Protein AF-A0A6P5G3Q8-F1 (afdb_monomer_lite)

Foldseek 3Di:
DDDDDDDDDDDPPPPDPPPPPPPPFPPQLVVQLVVLVVVLVVVVVVLVVLLVVLVVQLVVLLVVLVVPDDPPVSVVSSVVSNVVSVVVNVVSVVVNVVSVLVSLLSSLPRRDDPVSSVVVNVVVVVVVVVVVVVVVVVCVVVDPPDPPVPPVVVVVVVVVVVPDDD

Radius of gyration: 28.91 Å; chains: 1; bounding box: 58×61×83 Å

InterPro domains:
  IPR025422 Transcription factor TGA like domain [PS51806] (1-141)

Organism: Ananas comosus (NCBI:txid4615)

Structure (mmCIF, N/CA/C/O backbone):
data_AF-A0A6P5G3Q8-F1
#
_entry.id   AF-A0A6P5G3Q8-F1
#
loop_
_atom_site.group_PDB
_atom_site.id
_atom_site.type_symbol
_atom_site.label_atom_id
_atom_site.label_alt_id
_atom_site.label_comp_id
_atom_site.label_asym_id
_atom_site.label_entity_id
_atom_site.label_seq_id
_atom_site.pdbx_PDB_ins_code
_atom_site.Cartn_x
_atom_site.Cartn_y
_atom_site.Cartn_z
_atom_site.occupancy
_atom_site.B_iso_or_equiv
_atom_site.auth_seq_id
_atom_site.auth_comp_id
_atom_site.auth_asym_id
_atom_site.auth_atom_id
_atom_site.pdbx_PDB_model_num
ATOM 1 N N . MET A 1 1 ? 22.052 -54.870 35.112 1.00 40.12 1 MET A N 1
ATOM 2 C CA . MET A 1 1 ? 22.510 -53.611 35.735 1.00 40.12 1 MET A CA 1
ATOM 3 C C . MET A 1 1 ? 21.311 -52.694 35.836 1.00 40.12 1 MET A C 1
ATOM 5 O O . MET A 1 1 ? 20.883 -52.155 34.826 1.00 40.12 1 MET A O 1
ATOM 9 N N . GLY A 1 2 ? 20.703 -52.638 37.018 1.00 38.12 2 GLY A N 1
ATOM 10 C CA . GLY A 1 2 ? 19.655 -51.674 37.322 1.00 38.12 2 GLY A CA 1
ATOM 11 C C . GLY A 1 2 ? 20.284 -50.398 37.858 1.00 38.12 2 GLY A C 1
ATOM 12 O O . GLY A 1 2 ? 21.258 -50.466 38.606 1.00 38.12 2 GLY A O 1
ATOM 13 N N . VAL A 1 3 ? 19.707 -49.259 37.497 1.00 40.69 3 VAL A N 1
ATOM 14 C CA . VAL A 1 3 ? 19.808 -48.058 38.319 1.00 40.69 3 VAL A CA 1
ATOM 15 C C . VAL A 1 3 ? 18.379 -47.631 38.606 1.00 40.69 3 VAL A C 1
ATOM 17 O O . VAL A 1 3 ? 17.661 -47.148 37.734 1.00 40.69 3 VAL A O 1
ATOM 20 N N . LEU A 1 4 ? 17.967 -47.942 39.832 1.00 38.47 4 LEU A N 1
ATOM 21 C CA . LEU A 1 4 ? 16.847 -47.328 40.520 1.00 38.47 4 LEU A CA 1
ATOM 22 C C . LEU A 1 4 ? 17.170 -45.834 40.670 1.00 38.47 4 LEU A C 1
ATOM 24 O O . LEU A 1 4 ? 18.198 -45.498 41.252 1.00 38.47 4 LEU A O 1
ATOM 28 N N . PHE A 1 5 ? 16.280 -44.963 40.212 1.00 36.88 5 PHE A N 1
ATOM 29 C CA . PHE A 1 5 ? 16.061 -43.677 40.862 1.00 36.88 5 PHE A CA 1
ATOM 30 C C . PHE A 1 5 ? 14.577 -43.619 41.208 1.00 36.88 5 PHE A C 1
ATOM 32 O O . PHE A 1 5 ? 13.717 -43.588 40.329 1.00 36.88 5 PHE A O 1
ATOM 39 N N . ASP A 1 6 ? 14.318 -43.727 42.506 1.00 37.41 6 ASP A N 1
ATOM 40 C CA . ASP A 1 6 ? 13.016 -43.585 43.137 1.00 37.41 6 ASP A CA 1
ATOM 41 C C . ASP A 1 6 ? 12.763 -42.105 43.463 1.00 37.41 6 ASP A C 1
ATOM 43 O O . ASP A 1 6 ? 13.680 -41.390 43.867 1.00 37.41 6 ASP A O 1
ATOM 47 N N . GLY A 1 7 ? 11.511 -41.700 43.252 1.00 48.19 7 GLY A N 1
ATOM 48 C CA . GLY A 1 7 ? 10.766 -40.683 43.988 1.00 48.19 7 GLY A CA 1
ATOM 49 C C . GLY A 1 7 ? 11.385 -39.305 44.204 1.00 48.19 7 GLY A C 1
ATOM 50 O O . GLY A 1 7 ? 12.152 -39.105 45.139 1.00 48.19 7 GLY A O 1
ATOM 51 N N . ASN A 1 8 ? 10.850 -38.311 43.484 1.00 47.91 8 ASN A N 1
ATOM 52 C CA . ASN A 1 8 ? 9.994 -37.257 44.065 1.00 47.91 8 ASN A CA 1
ATOM 53 C C . ASN A 1 8 ? 10.175 -35.914 43.332 1.00 47.91 8 ASN A C 1
ATOM 55 O O . ASN A 1 8 ? 10.840 -35.022 43.842 1.00 47.91 8 ASN A O 1
ATOM 59 N N . ASP A 1 9 ? 9.528 -35.749 42.175 1.00 38.28 9 ASP A N 1
ATOM 60 C 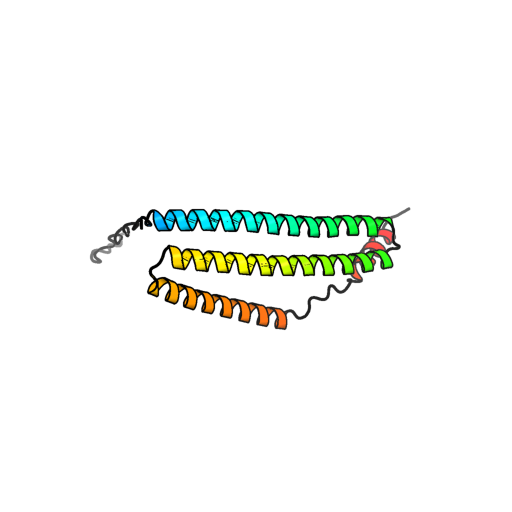CA . ASP A 1 9 ? 9.206 -34.415 41.659 1.00 38.28 9 ASP A CA 1
ATOM 61 C C . ASP A 1 9 ? 7.746 -34.387 41.187 1.00 38.28 9 ASP A C 1
ATOM 63 O O . ASP A 1 9 ? 7.351 -35.163 40.307 1.00 38.28 9 ASP A O 1
ATOM 67 N N . PRO A 1 10 ? 6.895 -33.543 41.792 1.00 48.59 10 PRO A N 1
ATOM 68 C CA . PRO A 1 10 ? 5.477 -33.559 41.527 1.00 48.59 10 PRO A CA 1
ATOM 69 C C . PRO A 1 10 ? 5.173 -32.658 40.314 1.00 48.59 10 PRO A C 1
ATOM 71 O O . PRO A 1 10 ? 5.532 -31.487 40.263 1.00 48.59 10 PRO A O 1
ATOM 74 N N . ILE A 1 11 ? 4.381 -33.200 39.385 1.00 43.50 11 ILE A N 1
ATOM 75 C CA . ILE A 1 11 ? 3.502 -32.450 38.471 1.00 43.50 11 ILE A CA 1
ATOM 76 C C . ILE A 1 11 ? 4.190 -31.774 37.267 1.00 43.50 11 ILE A C 1
ATOM 78 O O . ILE A 1 11 ? 4.298 -30.554 37.186 1.00 43.50 11 ILE A O 1
ATOM 82 N N . TYR A 1 12 ? 4.421 -32.548 36.201 1.00 42.22 12 TYR A N 1
ATOM 83 C CA . TYR A 1 12 ? 4.241 -32.030 34.834 1.00 42.22 12 TYR A CA 1
ATOM 84 C C . TYR A 1 12 ? 2.775 -32.232 34.411 1.00 42.22 12 TYR A C 1
ATOM 86 O O . TYR A 1 12 ? 2.436 -33.027 33.539 1.00 42.22 12 TYR A O 1
ATOM 94 N N . ARG A 1 13 ? 1.859 -31.524 35.084 1.00 41.22 13 ARG A N 1
ATOM 95 C CA . ARG A 1 13 ? 0.507 -31.296 34.559 1.00 41.22 13 ARG A CA 1
ATOM 96 C C . ARG A 1 13 ? 0.682 -30.268 33.439 1.00 41.22 13 ARG A C 1
ATOM 98 O O . ARG A 1 13 ? 1.152 -29.170 33.745 1.00 41.22 13 ARG A O 1
ATOM 105 N N . PRO A 1 14 ? 0.324 -30.561 32.176 1.00 42.88 14 PRO A N 1
ATOM 106 C CA . PRO A 1 14 ? 0.274 -29.520 31.163 1.00 42.88 14 PRO A CA 1
ATOM 107 C C . PRO A 1 14 ? -0.662 -28.428 31.685 1.00 42.88 14 PRO A C 1
ATOM 109 O O . PRO A 1 14 ? -1.849 -28.668 31.924 1.00 42.88 14 PRO A O 1
ATOM 112 N N . LYS A 1 15 ? -0.095 -27.250 31.973 1.00 45.03 15 LYS A N 1
ATOM 113 C CA . LYS A 1 15 ? -0.862 -26.061 32.335 1.00 45.03 15 LYS A CA 1
ATOM 114 C C . LYS A 1 15 ? -1.861 -25.837 31.212 1.00 45.03 15 LYS A C 1
ATOM 116 O O . LYS A 1 15 ? -1.457 -25.584 30.084 1.00 45.03 15 LYS A O 1
ATOM 121 N N . SER A 1 16 ? -3.131 -26.023 31.566 1.00 43.91 16 SER A N 1
ATOM 122 C CA . SER A 1 16 ? -4.323 -25.441 30.960 1.00 43.91 16 SER A CA 1
ATOM 123 C C . SER A 1 16 ? -4.123 -24.964 29.527 1.00 43.91 16 SER A C 1
ATOM 125 O O . SER A 1 16 ? -3.540 -23.903 29.302 1.00 43.91 16 SER A O 1
ATOM 127 N N . SER A 1 17 ? -4.713 -25.709 28.589 1.00 46.91 17 SER A N 1
ATOM 128 C CA . SER A 1 17 ? -5.265 -25.131 27.367 1.00 46.91 17 SER A CA 1
ATOM 129 C C . SER A 1 17 ? -5.846 -23.768 27.727 1.00 46.91 17 SER A C 1
ATOM 131 O O . SER A 1 17 ? -6.872 -23.699 28.407 1.00 46.91 17 SER A O 1
ATOM 133 N N . SER A 1 18 ? -5.148 -22.695 27.350 1.00 48.50 18 SER A N 1
ATOM 134 C CA . SER A 1 18 ? -5.707 -21.356 27.445 1.00 48.50 18 SER A CA 1
ATOM 135 C C . SER A 1 18 ? -7.045 -21.435 26.716 1.00 48.50 18 SER A C 1
ATOM 137 O O . SER A 1 18 ? -7.075 -22.003 25.614 1.00 48.50 18 SER A O 1
ATOM 139 N N . PRO A 1 19 ? -8.169 -20.998 27.307 1.00 46.66 19 PRO A N 1
ATOM 140 C CA . PRO A 1 19 ? -9.382 -20.897 26.527 1.00 46.66 19 PRO A CA 1
ATOM 141 C C . PRO A 1 19 ? -9.008 -20.029 25.331 1.00 46.66 19 PRO A C 1
ATOM 143 O O . PRO A 1 19 ? -8.509 -18.918 25.500 1.00 46.66 19 PRO A O 1
ATOM 146 N N . VAL A 1 20 ? -9.162 -20.565 24.120 1.00 51.59 20 VAL A N 1
ATOM 147 C CA . VAL A 1 20 ? -9.144 -19.741 22.918 1.00 51.59 20 VAL A CA 1
ATOM 148 C C . VAL A 1 20 ? -10.310 -18.791 23.123 1.00 51.59 20 VAL A C 1
ATOM 150 O O . VAL A 1 20 ? -11.460 -19.151 22.871 1.00 51.59 20 VAL A O 1
ATOM 153 N N . VAL A 1 21 ? -10.030 -17.624 23.704 1.00 46.03 21 VAL A N 1
ATOM 154 C CA . VAL A 1 21 ? -11.016 -16.575 23.880 1.00 46.03 21 VAL A CA 1
ATOM 155 C C . VAL A 1 21 ? -11.338 -16.148 22.464 1.00 46.03 21 VAL A C 1
ATOM 157 O O . VAL A 1 21 ? -10.615 -15.384 21.829 1.00 46.03 21 VAL A O 1
ATOM 160 N N . ARG A 1 22 ? -12.399 -16.737 21.914 1.00 51.44 22 ARG A N 1
ATOM 161 C CA . ARG A 1 22 ? -13.029 -16.237 20.707 1.00 51.44 22 ARG A CA 1
ATOM 162 C C . ARG A 1 22 ? -13.661 -14.922 21.114 1.00 51.44 22 ARG A C 1
ATOM 164 O O . ARG A 1 22 ? -14.800 -14.887 21.568 1.00 51.44 22 ARG A O 1
ATOM 171 N N . TYR A 1 23 ? -12.890 -13.850 20.998 1.00 60.22 23 TYR A N 1
ATOM 172 C CA . TYR A 1 23 ? -13.435 -12.508 21.019 1.00 60.22 23 TYR A CA 1
ATOM 173 C C . TYR A 1 23 ? -14.368 -12.402 19.816 1.00 60.22 23 TYR A C 1
ATOM 175 O O . TYR A 1 23 ? -13.935 -12.277 18.670 1.00 60.22 23 TYR A O 1
ATOM 183 N N . VAL A 1 24 ? -15.665 -12.550 20.072 1.00 79.62 24 VAL A N 1
ATOM 184 C CA . VAL A 1 24 ? -16.685 -12.288 19.067 1.00 79.62 24 VAL A CA 1
ATOM 185 C C . VAL A 1 24 ? -16.783 -10.775 18.963 1.00 79.62 24 VAL A C 1
ATOM 187 O O . VAL A 1 24 ? -17.279 -10.109 19.870 1.00 79.62 24 VAL A O 1
ATOM 190 N N . LEU A 1 25 ? -16.244 -10.229 17.875 1.00 82.38 25 LEU A N 1
ATOM 191 C CA . LEU A 1 25 ? -16.353 -8.806 17.594 1.00 82.38 25 LEU A CA 1
ATOM 192 C C . LEU A 1 25 ? -17.833 -8.412 17.465 1.00 82.38 25 LEU A C 1
ATOM 194 O O . LEU A 1 25 ? -18.615 -9.159 16.865 1.00 82.38 25 LEU A O 1
ATOM 198 N N . PRO A 1 26 ? -18.229 -7.228 17.964 1.00 87.94 26 PRO A N 1
ATOM 199 C CA . PRO A 1 26 ? -19.569 -6.708 17.741 1.00 87.94 26 PRO A CA 1
ATOM 200 C C . PRO A 1 26 ? -19.895 -6.655 16.246 1.00 87.94 26 PRO A C 1
ATOM 202 O O . PRO A 1 26 ? -19.040 -6.328 15.421 1.00 87.94 26 PRO A O 1
ATOM 205 N N . GLN A 1 27 ? -21.156 -6.889 15.876 1.00 89.00 27 GLN A N 1
ATOM 206 C CA . GLN A 1 27 ? -21.568 -6.877 14.467 1.00 89.00 27 GLN A CA 1
ATOM 207 C C . GLN A 1 27 ? -21.262 -5.539 13.772 1.00 89.00 27 GLN A C 1
ATOM 209 O O . GLN A 1 27 ? -20.953 -5.515 12.583 1.00 89.00 27 GLN A O 1
ATOM 214 N N . ARG A 1 28 ? -21.288 -4.428 14.520 1.00 88.12 28 ARG A N 1
ATOM 215 C CA . ARG A 1 28 ? -20.852 -3.109 14.041 1.00 88.12 28 ARG A CA 1
ATOM 216 C C . ARG A 1 28 ? -19.373 -3.104 13.642 1.00 88.12 28 ARG A C 1
ATOM 218 O O . ARG A 1 28 ? -19.063 -2.672 12.541 1.00 88.12 28 ARG A O 1
ATOM 225 N N . ALA A 1 29 ? -18.494 -3.635 14.492 1.00 90.94 29 ALA A N 1
ATOM 226 C CA . ALA A 1 29 ? -17.061 -3.731 14.223 1.00 90.94 29 ALA A CA 1
ATOM 227 C C . ALA A 1 29 ? -16.781 -4.609 12.992 1.00 90.94 29 ALA A C 1
ATOM 229 O O . ALA A 1 29 ? -16.007 -4.224 12.120 1.00 90.94 29 ALA A O 1
ATOM 230 N N . LEU A 1 30 ? -17.481 -5.742 12.864 1.00 92.31 30 LEU A N 1
ATOM 231 C CA . LEU A 1 30 ? -17.380 -6.613 11.687 1.00 92.31 30 LEU A CA 1
ATOM 232 C C . LEU A 1 30 ? -17.798 -5.901 10.392 1.00 92.31 30 LEU A C 1
ATOM 234 O O . LEU A 1 30 ? -17.119 -6.037 9.375 1.00 92.31 30 LEU A O 1
ATOM 238 N N . ARG A 1 31 ? -18.886 -5.118 10.421 1.00 92.88 31 ARG A N 1
ATOM 239 C CA . ARG A 1 31 ? -19.328 -4.325 9.260 1.00 92.88 31 ARG A CA 1
ATOM 240 C C . ARG A 1 31 ? -18.302 -3.262 8.884 1.00 92.88 31 ARG A C 1
ATOM 242 O O . ARG A 1 31 ? -17.944 -3.176 7.714 1.00 92.88 31 ARG A O 1
ATOM 249 N N . THR A 1 32 ? -17.784 -2.522 9.864 1.00 93.00 32 THR A N 1
ATOM 250 C CA . THR A 1 32 ? -16.745 -1.513 9.624 1.00 93.00 32 THR A CA 1
ATOM 251 C C . THR A 1 32 ? -15.492 -2.139 9.015 1.00 93.00 32 THR A C 1
ATOM 253 O O . THR A 1 32 ? -14.995 -1.642 8.008 1.00 93.00 32 THR A O 1
ATOM 256 N N . LEU A 1 33 ? -15.021 -3.271 9.543 1.00 94.06 33 LEU A N 1
ATOM 257 C CA . LEU A 1 33 ? -13.877 -3.986 8.971 1.00 94.06 33 LEU A CA 1
ATOM 258 C C . LEU A 1 33 ? -14.143 -4.447 7.532 1.00 94.06 33 LEU A C 1
ATOM 260 O O . LEU A 1 33 ? -13.287 -4.268 6.669 1.00 94.06 33 LEU A O 1
ATOM 264 N N . ALA A 1 34 ? -15.328 -4.990 7.245 1.00 95.12 34 ALA A N 1
ATOM 265 C CA . ALA A 1 34 ? -15.691 -5.432 5.899 1.00 95.12 34 ALA A CA 1
ATOM 266 C C . ALA A 1 34 ? -15.796 -4.268 4.895 1.00 95.12 34 ALA A C 1
ATOM 268 O O . ALA A 1 34 ? -15.395 -4.395 3.738 1.00 95.12 34 ALA A O 1
ATOM 269 N N . GLU A 1 35 ? -16.333 -3.121 5.311 1.00 94.50 35 GLU A N 1
ATOM 270 C CA . GLU A 1 35 ? -16.402 -1.911 4.485 1.00 94.50 35 GLU A CA 1
ATOM 271 C C . GLU A 1 35 ? -15.013 -1.366 4.168 1.00 94.50 35 GLU A C 1
ATOM 273 O O . GLU A 1 35 ? -14.691 -1.136 3.000 1.00 94.50 35 GLU A O 1
ATOM 278 N N . VAL A 1 36 ? -14.166 -1.237 5.187 1.00 95.56 36 VAL A N 1
ATOM 279 C CA . VAL A 1 36 ? -12.801 -0.739 5.023 1.00 95.56 36 VAL A CA 1
ATOM 280 C C . VAL A 1 36 ? -11.958 -1.709 4.188 1.00 95.56 36 VAL A C 1
ATOM 282 O O . VAL A 1 36 ? -11.210 -1.261 3.322 1.00 95.56 36 VAL A O 1
ATOM 285 N N . ALA A 1 37 ? -12.119 -3.026 4.361 1.00 94.81 37 ALA A N 1
ATOM 286 C CA . ALA A 1 37 ? -11.431 -4.031 3.550 1.00 94.81 37 ALA A CA 1
ATOM 287 C C . ALA A 1 37 ? -11.825 -3.953 2.067 1.00 94.81 37 ALA A C 1
ATOM 289 O O . ALA A 1 37 ? -10.957 -3.991 1.196 1.00 94.81 37 ALA A O 1
ATOM 290 N N . ARG A 1 38 ? -13.120 -3.774 1.762 1.00 96.50 38 ARG A N 1
ATOM 291 C CA . ARG A 1 38 ? -13.580 -3.558 0.379 1.00 96.50 38 ARG A CA 1
ATOM 292 C C . ARG A 1 38 ? -12.997 -2.279 -0.215 1.00 96.50 38 ARG A C 1
ATOM 294 O O . ARG A 1 38 ? -12.546 -2.289 -1.358 1.00 96.50 38 ARG A O 1
ATOM 301 N N . HIS A 1 39 ? -12.977 -1.195 0.560 1.00 94.75 39 HIS A N 1
ATOM 302 C CA . HIS A 1 39 ? -12.407 0.076 0.121 1.00 94.75 39 HIS A CA 1
ATOM 303 C C . HIS A 1 39 ? -10.895 -0.026 -0.133 1.00 94.75 39 HIS A C 1
ATOM 305 O O . HIS A 1 39 ? -10.417 0.481 -1.149 1.00 94.75 39 HIS A O 1
ATOM 311 N N . LEU A 1 40 ? -10.155 -0.704 0.753 1.00 95.38 40 LEU A N 1
ATOM 312 C CA . LEU A 1 40 ? -8.730 -0.995 0.580 1.00 95.38 40 LEU A CA 1
ATOM 313 C C . LEU A 1 40 ? -8.495 -1.773 -0.711 1.00 95.38 40 LEU A C 1
ATOM 315 O O . LEU A 1 40 ? -7.725 -1.325 -1.553 1.00 95.38 40 LEU A O 1
ATOM 319 N N . HIS A 1 41 ? -9.202 -2.892 -0.882 1.00 96.31 41 HIS A N 1
ATOM 320 C CA . HIS A 1 41 ? -9.017 -3.784 -2.019 1.00 96.31 41 HIS A CA 1
ATOM 321 C C . HIS A 1 41 ? -9.258 -3.071 -3.353 1.00 96.31 41 HIS A C 1
ATOM 323 O O . HIS A 1 41 ? -8.422 -3.146 -4.248 1.00 96.31 41 HIS A O 1
ATOM 329 N N . ALA A 1 42 ? -10.350 -2.308 -3.471 1.00 96.44 42 ALA A N 1
ATOM 330 C CA . ALA A 1 42 ? -10.642 -1.549 -4.687 1.00 96.44 42 ALA A CA 1
ATOM 331 C C . ALA A 1 42 ? -9.526 -0.545 -5.033 1.00 96.44 42 ALA A C 1
ATOM 333 O O . ALA A 1 42 ? -9.152 -0.394 -6.197 1.00 96.44 42 ALA A O 1
ATOM 334 N N . HIS A 1 43 ? -8.966 0.126 -4.024 1.00 96.44 43 HIS A N 1
ATOM 335 C CA . HIS A 1 43 ? -7.874 1.071 -4.231 1.00 96.44 43 HIS A CA 1
ATOM 336 C C . HIS A 1 43 ? -6.543 0.378 -4.532 1.00 96.44 43 HIS A C 1
ATOM 338 O O . HIS A 1 43 ? -5.801 0.874 -5.375 1.00 96.44 43 HIS A O 1
ATOM 344 N N . GLU A 1 44 ? -6.231 -0.747 -3.884 1.00 95.00 44 GLU A N 1
ATOM 345 C CA . GLU A 1 44 ? -5.024 -1.527 -4.179 1.00 95.00 44 GLU A CA 1
ATOM 346 C C . GLU A 1 44 ? -5.053 -2.059 -5.612 1.00 95.00 44 GLU A C 1
ATOM 348 O O . GLU A 1 44 ? -4.107 -1.804 -6.349 1.00 95.00 44 GLU A O 1
ATOM 353 N N . VAL A 1 45 ? -6.180 -2.617 -6.069 1.00 97.38 45 VAL A N 1
ATOM 354 C CA . VAL A 1 45 ? -6.360 -3.036 -7.471 1.00 97.38 45 VAL A CA 1
ATOM 355 C C . VAL A 1 45 ? -6.129 -1.870 -8.443 1.00 97.38 45 VAL A C 1
ATOM 357 O O . VAL A 1 45 ? -5.464 -2.024 -9.468 1.00 97.38 45 VAL A O 1
ATOM 360 N N . ALA A 1 46 ? -6.621 -0.670 -8.121 1.00 96.81 46 ALA A N 1
ATOM 361 C CA . ALA A 1 46 ? -6.399 0.514 -8.951 1.00 96.81 46 ALA A CA 1
ATOM 362 C C . ALA A 1 46 ? -4.936 1.005 -8.946 1.00 96.81 46 ALA A C 1
ATOM 364 O O . ALA A 1 46 ? -4.492 1.637 -9.910 1.00 96.81 46 ALA A O 1
ATOM 365 N N . LEU A 1 47 ? -4.183 0.771 -7.867 1.00 95.56 47 LEU A N 1
ATOM 366 C CA 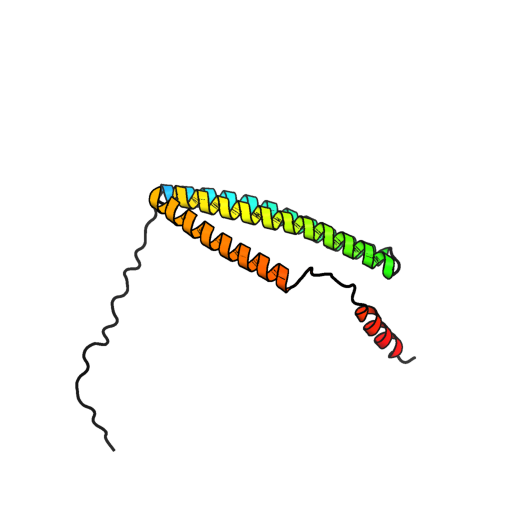. LEU A 1 47 ? -2.748 1.060 -7.813 1.00 95.56 47 LEU A CA 1
ATOM 367 C C . LEU A 1 47 ? -1.941 -0.002 -8.568 1.00 95.56 47 LEU A C 1
ATOM 369 O O . LEU A 1 47 ? -1.026 0.372 -9.300 1.00 95.56 47 LEU A O 1
ATOM 373 N N . ASP A 1 48 ? -2.316 -1.275 -8.459 1.00 96.62 48 ASP A N 1
ATOM 374 C CA . ASP A 1 48 ? -1.683 -2.390 -9.168 1.00 96.62 48 ASP A CA 1
ATOM 375 C C . ASP A 1 48 ? -1.829 -2.239 -10.682 1.00 96.62 48 ASP A C 1
ATOM 377 O O . ASP A 1 48 ? -0.849 -2.385 -11.412 1.00 96.62 48 ASP A O 1
ATOM 381 N N . ALA A 1 49 ? -3.004 -1.816 -11.159 1.00 97.31 49 ALA A N 1
ATOM 382 C CA . ALA A 1 49 ? -3.211 -1.487 -12.568 1.00 97.31 49 ALA A CA 1
ATOM 383 C C . ALA A 1 49 ? -2.224 -0.412 -13.072 1.00 97.31 49 ALA A C 1
ATOM 385 O O . ALA A 1 49 ? -1.688 -0.525 -14.171 1.00 97.31 49 ALA A O 1
ATOM 386 N N . LYS A 1 50 ? -1.917 0.603 -12.249 1.00 96.44 50 LYS A N 1
ATOM 387 C CA . LYS A 1 50 ? -0.931 1.646 -12.595 1.00 96.44 50 LYS A CA 1
ATOM 388 C C . LYS A 1 50 ? 0.498 1.121 -12.584 1.00 96.44 50 LYS A C 1
ATOM 390 O O . LYS A 1 50 ? 1.311 1.554 -13.393 1.00 96.44 50 LYS A O 1
ATOM 395 N N . VAL A 1 51 ? 0.830 0.216 -11.662 1.00 95.31 51 VAL A N 1
ATOM 396 C CA . VAL A 1 51 ? 2.146 -0.442 -11.659 1.00 95.31 51 VAL A CA 1
ATOM 397 C C . VAL A 1 51 ? 2.313 -1.275 -12.927 1.00 95.31 51 VAL A C 1
ATOM 399 O O . VAL A 1 51 ? 3.347 -1.151 -13.580 1.00 95.31 51 VAL A O 1
ATOM 402 N N . ALA A 1 52 ? 1.288 -2.041 -13.310 1.00 96.25 52 ALA A N 1
ATOM 403 C CA . ALA A 1 52 ? 1.289 -2.832 -14.537 1.00 96.25 52 ALA A CA 1
ATOM 404 C C . ALA A 1 52 ? 1.460 -1.954 -15.790 1.00 96.25 52 ALA A C 1
ATOM 406 O O . ALA A 1 52 ? 2.249 -2.294 -16.667 1.00 96.25 52 ALA A O 1
ATOM 407 N N . GLU A 1 53 ? 0.802 -0.791 -15.851 1.00 95.81 53 GLU A N 1
ATOM 408 C CA . GLU A 1 53 ? 0.977 0.185 -16.937 1.00 95.81 53 GLU A CA 1
ATOM 409 C C . GLU A 1 53 ? 2.431 0.681 -17.047 1.00 95.81 53 GLU A C 1
ATOM 411 O O . GLU A 1 53 ? 3.013 0.693 -18.136 1.00 95.81 53 GLU A O 1
ATOM 416 N N . TYR A 1 54 ? 3.055 1.054 -15.925 1.00 92.81 54 TYR A N 1
ATOM 417 C CA . TYR A 1 54 ? 4.452 1.503 -15.925 1.00 92.81 54 TYR A CA 1
ATOM 418 C C . TYR A 1 54 ? 5.422 0.369 -16.277 1.00 92.81 54 TYR A C 1
ATOM 420 O O . TYR A 1 54 ? 6.389 0.594 -17.002 1.00 92.81 54 TYR A O 1
ATOM 428 N N . GLN A 1 55 ? 5.158 -0.858 -15.818 1.00 91.50 55 GLN A N 1
ATOM 429 C CA . GLN A 1 55 ? 5.949 -2.034 -16.191 1.00 91.50 55 GLN A CA 1
ATOM 430 C C . GLN A 1 55 ? 5.841 -2.328 -17.690 1.00 91.50 55 GLN A C 1
ATOM 432 O O . GLN A 1 55 ? 6.864 -2.516 -18.345 1.00 91.50 55 GLN A O 1
ATOM 437 N N . ALA A 1 56 ? 4.629 -2.298 -18.250 1.00 92.50 56 ALA A N 1
ATOM 438 C CA . ALA A 1 56 ? 4.408 -2.466 -19.684 1.00 92.50 56 ALA A CA 1
ATOM 439 C C . ALA A 1 56 ? 5.112 -1.368 -20.493 1.00 92.50 56 ALA A C 1
ATOM 441 O O . ALA A 1 56 ? 5.742 -1.655 -21.508 1.00 92.50 56 ALA A O 1
ATOM 442 N N . THR A 1 57 ? 5.079 -0.122 -20.011 1.00 89.69 57 THR A N 1
ATOM 443 C CA . THR A 1 57 ? 5.786 1.002 -20.642 1.00 89.69 57 THR A CA 1
ATOM 444 C C . THR A 1 57 ? 7.299 0.786 -20.658 1.00 89.69 57 THR A C 1
ATOM 446 O O . THR A 1 57 ? 7.933 1.048 -21.682 1.00 89.69 57 THR A O 1
ATOM 449 N N . CYS A 1 58 ? 7.883 0.285 -19.562 1.00 85.44 58 CYS A N 1
ATOM 450 C CA . CYS A 1 58 ? 9.293 -0.107 -19.534 1.00 85.44 58 CYS A CA 1
ATOM 451 C C . CYS A 1 58 ? 9.597 -1.176 -20.586 1.00 85.44 58 CYS A C 1
ATOM 453 O O . CYS A 1 58 ? 10.524 -0.988 -21.365 1.00 85.44 58 CYS A O 1
ATOM 455 N N . ILE A 1 59 ? 8.820 -2.265 -20.618 1.00 86.88 59 ILE A N 1
ATOM 456 C CA . ILE A 1 59 ? 9.035 -3.400 -21.532 1.00 86.88 59 ILE A CA 1
ATOM 457 C C . ILE A 1 59 ? 8.955 -2.943 -22.990 1.00 86.88 59 ILE A C 1
ATOM 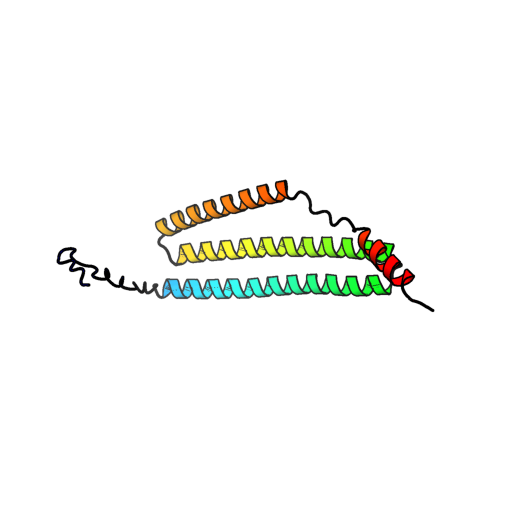459 O O . ILE A 1 59 ? 9.898 -3.139 -23.744 1.00 86.88 59 ILE A O 1
ATOM 463 N N . LEU A 1 60 ? 7.895 -2.227 -23.371 1.00 83.62 60 LEU A N 1
ATOM 464 C CA . LEU A 1 60 ? 7.733 -1.760 -24.749 1.00 83.62 60 LEU A CA 1
ATOM 465 C C . LEU A 1 60 ? 8.898 -0.868 -25.188 1.00 83.62 60 LEU A C 1
ATOM 467 O O . LEU A 1 60 ? 9.434 -1.020 -26.281 1.00 83.62 60 LEU A O 1
ATOM 471 N N . LYS A 1 61 ? 9.315 0.074 -24.337 1.00 79.38 61 LYS A N 1
ATOM 472 C CA . LYS A 1 61 ? 10.422 0.977 -24.669 1.00 79.38 61 LYS A CA 1
ATOM 473 C C . LYS A 1 61 ? 11.781 0.274 -24.693 1.00 79.38 61 LYS A C 1
ATOM 475 O O . LYS A 1 61 ? 12.644 0.708 -25.452 1.00 79.38 61 LYS A O 1
ATOM 480 N N . LEU A 1 62 ? 11.962 -0.788 -23.905 1.00 72.69 62 LEU A N 1
ATOM 481 C CA . LEU A 1 62 ? 13.122 -1.677 -23.998 1.00 72.69 62 LEU A CA 1
ATOM 482 C C . LEU A 1 62 ? 13.173 -2.347 -25.377 1.00 72.69 62 LEU A C 1
ATOM 484 O O . LEU A 1 62 ? 14.179 -2.209 -26.073 1.00 72.69 62 LEU A O 1
ATOM 488 N N . ASP A 1 63 ? 12.065 -2.956 -25.802 1.00 73.06 63 ASP A N 1
ATOM 489 C CA . ASP A 1 63 ? 11.972 -3.677 -27.077 1.00 73.06 63 ASP A CA 1
ATOM 490 C C . ASP A 1 63 ? 12.228 -2.748 -28.284 1.00 73.06 63 ASP A C 1
ATOM 492 O O . ASP A 1 63 ? 12.945 -3.096 -29.225 1.00 73.06 63 ASP A O 1
ATOM 496 N N . PHE A 1 64 ? 11.708 -1.513 -28.254 1.00 67.81 64 PHE A N 1
ATOM 497 C CA . PHE A 1 64 ? 11.933 -0.540 -29.334 1.00 67.81 64 PHE A CA 1
ATOM 498 C C . PHE A 1 64 ? 13.354 0.036 -29.366 1.00 67.81 64 PHE A C 1
ATOM 500 O O . PHE A 1 64 ? 13.869 0.345 -30.444 1.00 67.81 64 PHE A O 1
ATOM 507 N N . ALA A 1 65 ? 14.005 0.202 -28.214 1.00 67.69 65 ALA A N 1
ATOM 508 C CA . ALA A 1 65 ? 15.375 0.705 -28.170 1.00 67.69 65 ALA A CA 1
ATOM 509 C C . ALA A 1 65 ? 16.385 -0.306 -28.731 1.00 67.69 65 ALA A C 1
ATOM 511 O O . ALA A 1 65 ? 17.374 0.108 -29.343 1.00 67.69 65 ALA A O 1
ATOM 512 N N . GLU A 1 66 ? 16.113 -1.605 -28.572 1.00 62.59 66 GLU A N 1
ATOM 513 C CA . GLU A 1 66 ? 16.874 -2.684 -29.210 1.00 62.59 66 GLU A CA 1
ATOM 514 C C . GLU A 1 66 ? 16.677 -2.692 -30.737 1.00 62.59 66 GLU A C 1
ATOM 516 O O . GLU A 1 66 ? 17.629 -2.923 -31.482 1.00 62.59 66 GLU A O 1
ATOM 521 N N . ALA A 1 67 ? 15.475 -2.348 -31.214 1.00 63.94 67 ALA A N 1
ATOM 522 C CA . ALA A 1 67 ? 15.131 -2.353 -32.637 1.00 63.94 67 ALA A CA 1
ATOM 523 C C . ALA A 1 67 ? 15.624 -1.126 -33.442 1.00 63.94 67 ALA A C 1
ATOM 525 O O . ALA A 1 67 ? 15.808 -1.236 -34.654 1.00 63.94 67 ALA A O 1
ATOM 526 N N . VAL A 1 68 ? 15.809 0.050 -32.817 1.00 59.56 68 VAL A N 1
ATOM 527 C CA . VAL A 1 68 ? 15.972 1.340 -33.539 1.00 59.56 68 VAL A CA 1
ATOM 528 C C . VAL A 1 68 ? 17.341 2.020 -33.327 1.00 59.56 68 VAL A C 1
ATOM 530 O O . VAL A 1 68 ? 17.729 2.887 -34.112 1.00 59.56 68 VAL A O 1
ATOM 533 N N . GLY A 1 69 ? 18.112 1.657 -32.295 1.00 55.69 69 GLY A N 1
ATOM 534 C CA . GLY A 1 69 ? 19.324 2.386 -31.899 1.00 55.69 69 GLY A CA 1
ATOM 535 C C . GLY A 1 69 ? 20.620 1.577 -31.985 1.00 55.69 69 GLY A C 1
ATOM 536 O O . GLY A 1 69 ? 20.704 0.455 -31.503 1.00 55.69 69 GLY A O 1
ATOM 537 N N . GLY A 1 70 ? 21.698 2.187 -32.495 1.00 61.03 70 GLY A N 1
ATOM 538 C CA . GLY A 1 70 ? 23.048 1.655 -32.280 1.00 61.03 70 GLY A CA 1
ATOM 539 C C . GLY A 1 70 ? 23.329 1.465 -30.780 1.00 61.03 70 GLY A C 1
ATOM 540 O O . GLY A 1 70 ? 22.934 2.309 -29.970 1.00 61.03 70 GLY A O 1
ATOM 541 N N . ARG A 1 71 ? 24.026 0.372 -30.425 1.00 63.28 71 ARG A N 1
ATOM 542 C CA . ARG A 1 71 ? 24.149 -0.200 -29.062 1.00 63.28 71 ARG A CA 1
ATOM 543 C C . ARG A 1 71 ? 24.236 0.824 -27.917 1.00 63.28 71 ARG A C 1
ATOM 545 O O . ARG A 1 71 ? 23.576 0.660 -26.903 1.00 63.28 71 ARG A O 1
ATOM 552 N N . ARG A 1 72 ? 25.003 1.909 -28.071 1.00 64.12 72 ARG A N 1
ATOM 553 C CA . ARG A 1 72 ? 25.206 2.928 -27.023 1.00 64.12 72 ARG A CA 1
ATOM 554 C C . ARG A 1 72 ? 24.022 3.888 -26.827 1.00 64.12 72 ARG A C 1
ATOM 556 O O . ARG A 1 72 ? 23.718 4.229 -25.692 1.00 64.12 72 ARG A O 1
ATOM 563 N N . ARG A 1 73 ? 23.360 4.319 -27.910 1.00 65.00 73 ARG A N 1
ATOM 564 C CA . ARG A 1 73 ? 22.272 5.320 -27.866 1.00 65.00 73 ARG A CA 1
ATOM 565 C C . ARG A 1 73 ? 20.932 4.686 -27.454 1.00 65.00 73 ARG A C 1
ATOM 567 O O . ARG A 1 73 ? 20.124 5.342 -26.808 1.00 65.00 73 ARG A O 1
ATOM 574 N N . GLY A 1 74 ? 20.734 3.401 -27.769 1.00 69.44 74 GLY A N 1
ATOM 575 C CA . GLY A 1 74 ? 19.601 2.610 -27.272 1.00 69.44 74 GLY A CA 1
ATOM 576 C C . GLY A 1 74 ? 19.658 2.382 -25.755 1.00 69.44 74 GLY A C 1
ATOM 577 O O . GLY A 1 74 ? 18.661 2.587 -25.073 1.00 69.44 74 GLY A O 1
ATOM 578 N N . ILE A 1 75 ? 20.840 2.057 -25.210 1.00 71.44 75 ILE A N 1
ATOM 579 C CA . ILE A 1 75 ? 21.032 1.824 -23.764 1.00 71.44 75 ILE A CA 1
ATOM 580 C C . ILE A 1 75 ? 20.729 3.079 -22.931 1.00 71.44 75 ILE A C 1
ATOM 582 O O . ILE A 1 75 ? 20.074 2.981 -21.898 1.00 71.44 75 ILE A O 1
ATOM 586 N N . GLU A 1 76 ? 21.178 4.257 -23.365 1.00 75.81 76 GLU A N 1
ATOM 587 C CA . GLU A 1 76 ? 20.955 5.517 -22.637 1.00 75.81 76 GLU A CA 1
ATOM 588 C C . GLU A 1 76 ? 19.457 5.849 -22.513 1.00 75.81 76 GLU A C 1
ATOM 590 O O . GLU A 1 76 ? 18.948 6.038 -21.409 1.00 75.81 76 GLU A O 1
ATOM 595 N N . MET A 1 77 ? 18.722 5.780 -23.625 1.00 74.62 77 MET A N 1
ATOM 596 C CA . MET A 1 77 ? 17.270 5.999 -23.671 1.00 74.62 77 MET A CA 1
ATOM 597 C C . MET A 1 77 ? 16.476 4.978 -22.835 1.00 74.62 77 MET A C 1
ATOM 599 O O . MET A 1 77 ? 15.459 5.314 -22.217 1.00 74.62 77 MET A O 1
ATOM 603 N N . VAL A 1 78 ? 16.944 3.728 -22.795 1.00 79.12 78 VAL A N 1
ATOM 604 C CA . VAL A 1 78 ? 16.386 2.665 -21.949 1.00 79.12 78 VAL A CA 1
ATOM 605 C C . VAL A 1 78 ? 16.548 2.987 -20.471 1.00 79.12 78 VAL A C 1
ATOM 607 O O . VAL A 1 78 ? 15.586 2.880 -19.711 1.00 79.12 78 VAL A O 1
ATOM 610 N N . VAL A 1 79 ? 17.753 3.384 -20.061 1.00 80.81 79 VAL A N 1
ATOM 611 C CA . VAL A 1 79 ? 18.053 3.683 -18.658 1.00 80.81 79 VAL A CA 1
ATOM 612 C C . VAL A 1 79 ? 17.237 4.883 -18.190 1.00 80.81 79 VAL A C 1
ATOM 614 O O . VAL A 1 79 ? 16.606 4.808 -17.137 1.00 80.81 79 VAL A O 1
ATOM 617 N N . GLU A 1 80 ? 17.172 5.955 -18.982 1.00 82.00 80 GLU A N 1
ATOM 618 C CA . GLU A 1 80 ? 16.354 7.131 -18.660 1.00 82.00 80 GLU A CA 1
ATOM 619 C C . GLU A 1 80 ? 14.872 6.777 -18.500 1.00 82.00 80 GLU A C 1
ATOM 621 O O . GLU A 1 80 ? 14.223 7.191 -17.535 1.00 82.00 80 GLU A O 1
ATOM 626 N N . THR A 1 81 ? 14.343 5.954 -19.410 1.00 82.00 81 THR A N 1
ATOM 627 C CA . THR A 1 81 ? 12.966 5.460 -19.327 1.00 82.00 81 THR A CA 1
ATOM 628 C C . THR A 1 81 ? 12.745 4.654 -18.054 1.00 82.00 81 THR A C 1
ATOM 630 O O . THR A 1 81 ? 11.805 4.933 -17.309 1.00 82.00 81 THR A O 1
ATOM 633 N N . ALA A 1 82 ? 13.602 3.666 -17.788 1.00 83.06 82 ALA A N 1
ATOM 634 C CA . ALA A 1 82 ? 13.473 2.806 -16.622 1.00 83.06 82 ALA A CA 1
ATOM 635 C C . ALA A 1 82 ? 13.505 3.630 -15.328 1.00 83.06 82 ALA A C 1
ATOM 637 O O . ALA A 1 82 ? 12.666 3.430 -14.452 1.00 83.06 82 ALA A O 1
ATOM 638 N N . VAL A 1 83 ? 14.406 4.613 -15.231 1.00 85.81 83 VAL A N 1
ATOM 639 C CA . VAL A 1 83 ? 14.500 5.512 -14.073 1.00 85.81 83 VAL A CA 1
ATOM 640 C C . VAL A 1 83 ? 13.213 6.321 -13.876 1.00 85.81 83 VAL A C 1
ATOM 642 O O . VAL A 1 83 ? 12.709 6.388 -12.750 1.00 85.81 83 VAL A O 1
ATOM 645 N N . GLU A 1 84 ? 12.642 6.912 -14.931 1.00 88.75 84 GLU A N 1
ATOM 646 C CA . GLU A 1 84 ? 11.406 7.697 -14.791 1.00 88.75 84 GLU A CA 1
ATOM 647 C C . GLU A 1 84 ? 10.200 6.818 -14.430 1.00 88.75 84 GLU A C 1
ATOM 649 O O . GLU A 1 84 ? 9.430 7.174 -13.532 1.00 88.75 84 GLU A O 1
ATOM 654 N N . GLU A 1 85 ? 10.043 5.649 -15.052 1.00 90.25 85 GLU A N 1
ATOM 655 C CA . GLU A 1 85 ? 8.953 4.728 -14.710 1.00 90.25 85 GLU A CA 1
ATOM 656 C C . GLU A 1 85 ? 9.114 4.164 -13.284 1.00 90.25 85 GLU A C 1
ATOM 658 O O . GLU A 1 85 ? 8.152 4.153 -12.510 1.00 90.25 85 GLU A O 1
ATOM 663 N N . MET A 1 86 ? 10.336 3.821 -12.853 1.00 87.44 86 MET A N 1
ATOM 664 C CA . MET A 1 86 ? 10.619 3.440 -11.460 1.00 87.44 86 MET A CA 1
ATOM 665 C C . MET A 1 86 ? 10.293 4.578 -10.484 1.00 87.44 86 MET A C 1
ATOM 667 O O . MET A 1 86 ? 9.734 4.344 -9.406 1.00 87.44 86 MET A O 1
ATOM 671 N N . ARG A 1 87 ? 10.561 5.837 -10.854 1.00 90.69 87 ARG A N 1
ATOM 672 C CA . ARG A 1 87 ? 10.179 7.005 -10.045 1.00 90.69 87 ARG A CA 1
ATOM 673 C C . ARG A 1 87 ? 8.663 7.112 -9.895 1.00 90.69 87 ARG A C 1
ATOM 675 O O . ARG A 1 87 ? 8.177 7.450 -8.806 1.00 90.69 87 ARG A O 1
ATOM 682 N N . LYS A 1 88 ? 7.898 6.825 -10.953 1.00 92.25 88 LYS A N 1
ATOM 683 C CA . LYS A 1 88 ? 6.427 6.776 -10.897 1.00 92.25 88 LYS A CA 1
ATOM 684 C C . LYS A 1 88 ? 5.939 5.628 -10.015 1.00 92.25 88 LYS A C 1
ATOM 686 O O . LYS A 1 88 ? 5.101 5.875 -9.145 1.00 92.25 88 LYS A O 1
ATOM 691 N N . MET A 1 89 ? 6.515 4.431 -10.136 1.00 91.25 89 MET A N 1
ATOM 692 C CA . MET A 1 89 ? 6.221 3.300 -9.242 1.00 91.25 89 MET A CA 1
ATOM 693 C C . MET A 1 89 ? 6.502 3.657 -7.776 1.00 91.25 89 MET A C 1
ATOM 695 O O . MET A 1 89 ? 5.654 3.444 -6.912 1.00 91.25 89 MET A O 1
ATOM 699 N N . GLY A 1 90 ? 7.618 4.330 -7.482 1.00 90.94 90 GLY A N 1
ATOM 700 C CA . GLY A 1 90 ? 7.923 4.816 -6.133 1.00 90.94 90 GLY A CA 1
ATOM 701 C C . GLY A 1 90 ? 6.869 5.787 -5.575 1.00 90.94 90 GLY A C 1
ATOM 702 O O . GLY A 1 90 ? 6.574 5.778 -4.377 1.00 90.94 90 GLY A O 1
ATOM 703 N N . LYS A 1 91 ? 6.233 6.609 -6.427 1.00 93.88 91 LYS A N 1
ATOM 704 C CA . LYS A 1 91 ? 5.077 7.434 -6.016 1.00 93.88 91 LYS A CA 1
ATOM 705 C C . LYS A 1 91 ? 3.855 6.569 -5.690 1.00 93.88 91 LYS A C 1
ATOM 707 O O . LYS A 1 91 ? 3.138 6.905 -4.748 1.00 93.88 91 LYS A O 1
ATOM 712 N N . ILE A 1 92 ? 3.618 5.485 -6.431 1.00 95.75 92 ILE A N 1
ATOM 713 C CA . ILE A 1 92 ? 2.528 4.534 -6.163 1.00 95.75 92 ILE A CA 1
ATOM 714 C C . ILE A 1 92 ? 2.744 3.807 -4.836 1.00 95.75 92 ILE A C 1
ATOM 716 O O . ILE A 1 92 ? 1.827 3.788 -4.021 1.00 95.75 92 ILE A O 1
ATOM 720 N N . VAL A 1 93 ? 3.961 3.335 -4.553 1.00 91.06 93 VAL A N 1
ATOM 721 C CA . VAL A 1 93 ? 4.302 2.703 -3.264 1.00 91.06 93 VAL A CA 1
ATOM 722 C C . VAL A 1 93 ? 3.990 3.638 -2.092 1.00 91.06 93 VAL A C 1
ATOM 724 O O . VAL A 1 93 ? 3.344 3.235 -1.125 1.00 91.06 93 VAL A O 1
ATOM 727 N N . ARG A 1 94 ? 4.356 4.923 -2.197 1.00 92.38 94 ARG A N 1
ATOM 728 C CA . ARG A 1 94 ? 4.009 5.927 -1.175 1.00 92.38 94 ARG A CA 1
ATOM 729 C C . ARG A 1 94 ? 2.497 6.120 -1.023 1.00 92.38 94 ARG A C 1
ATOM 731 O O . ARG A 1 94 ? 2.021 6.290 0.096 1.00 92.38 94 ARG A O 1
ATOM 738 N N . LYS A 1 95 ? 1.737 6.103 -2.124 1.00 94.75 95 LYS A N 1
ATOM 739 C CA . LYS A 1 95 ? 0.266 6.186 -2.083 1.00 94.75 95 LYS A CA 1
ATOM 740 C C . LYS A 1 95 ? -0.351 4.951 -1.420 1.00 94.75 95 LYS A C 1
ATOM 742 O O . LYS A 1 95 ? -1.203 5.120 -0.554 1.00 94.75 95 LYS A O 1
ATOM 747 N N . ALA A 1 96 ? 0.119 3.751 -1.760 1.00 94.25 96 ALA A N 1
ATOM 748 C CA . ALA A 1 96 ? -0.315 2.502 -1.135 1.00 94.25 96 ALA A CA 1
ATOM 749 C C . ALA A 1 96 ? -0.033 2.501 0.375 1.00 94.25 96 ALA A C 1
ATOM 751 O O . ALA A 1 96 ? -0.902 2.156 1.169 1.00 94.25 96 ALA A O 1
ATOM 752 N N . GLY A 1 97 ? 1.150 2.969 0.789 1.00 93.44 97 GLY A N 1
ATOM 753 C CA . GLY A 1 97 ? 1.494 3.108 2.207 1.00 93.44 97 GLY A CA 1
ATOM 754 C C . GLY A 1 97 ? 0.530 4.024 2.968 1.00 93.44 97 GLY A C 1
ATOM 755 O O . GLY A 1 97 ? 0.023 3.640 4.020 1.00 93.44 97 GLY A O 1
ATOM 756 N N . LYS A 1 98 ? 0.209 5.203 2.410 1.00 94.19 98 LYS A N 1
ATOM 757 C CA . LYS A 1 98 ? -0.777 6.130 3.002 1.00 94.19 98 LYS A CA 1
ATOM 758 C C . LYS A 1 98 ? -2.173 5.514 3.098 1.00 94.19 98 LYS A C 1
ATOM 760 O O . LYS A 1 98 ? -2.835 5.673 4.116 1.00 94.19 98 LYS A O 1
ATOM 765 N N . LEU A 1 99 ? -2.600 4.805 2.055 1.00 95.00 99 LEU A N 1
ATOM 766 C CA . LEU A 1 99 ? -3.889 4.119 2.015 1.00 95.00 99 LEU A CA 1
ATOM 767 C C . LEU A 1 99 ? -3.994 3.048 3.109 1.00 95.00 99 LEU A C 1
ATOM 769 O O . LEU A 1 99 ? -4.975 3.026 3.846 1.00 95.00 99 LEU A O 1
ATOM 773 N N . ARG A 1 100 ? -2.973 2.194 3.250 1.00 94.00 100 ARG A N 1
ATOM 774 C CA . ARG A 1 100 ? -2.940 1.148 4.286 1.00 94.00 100 ARG A CA 1
ATOM 775 C C . ARG A 1 100 ? -2.947 1.738 5.689 1.00 94.00 100 ARG A C 1
ATOM 777 O O . ARG A 1 100 ? -3.653 1.231 6.552 1.00 94.00 100 ARG A O 1
ATOM 784 N N . TYR A 1 101 ? -2.208 2.825 5.906 1.00 94.38 101 TYR A N 1
ATOM 785 C CA . TYR A 1 101 ? -2.235 3.519 7.190 1.00 94.38 101 TYR A CA 1
ATOM 786 C C . TYR A 1 101 ? -3.623 4.077 7.512 1.00 94.38 101 TYR A C 1
ATOM 788 O O . TYR A 1 101 ? -4.146 3.826 8.592 1.00 94.38 101 TYR A O 1
ATOM 796 N N . TRP A 1 102 ? -4.246 4.767 6.555 1.00 94.94 102 TRP A N 1
ATOM 797 C CA . TRP A 1 102 ? -5.599 5.296 6.719 1.00 94.94 102 TRP A CA 1
ATOM 798 C C . TRP A 1 102 ? -6.616 4.189 7.036 1.00 94.94 102 TRP A C 1
ATOM 800 O O . TRP A 1 102 ? -7.446 4.346 7.925 1.00 94.94 102 TRP A O 1
ATOM 810 N N . VAL A 1 103 ? -6.516 3.036 6.370 1.00 96.19 103 VAL A N 1
ATOM 811 C CA . VAL A 1 103 ? -7.360 1.864 6.656 1.00 96.19 103 VAL A CA 1
ATOM 812 C C . VAL A 1 103 ? -7.197 1.388 8.095 1.00 96.19 103 VAL A C 1
ATOM 814 O O . VAL A 1 103 ? -8.198 1.151 8.771 1.00 96.19 103 VAL A O 1
ATOM 817 N N . VAL A 1 104 ? -5.959 1.274 8.579 1.00 96.25 104 VAL A N 1
ATOM 818 C CA . VAL A 1 104 ? -5.686 0.887 9.968 1.00 96.25 104 VAL A CA 1
ATOM 819 C C . VAL A 1 104 ? -6.251 1.920 10.943 1.00 96.25 104 VAL A C 1
ATOM 821 O O . VAL A 1 104 ? -6.844 1.541 11.949 1.00 96.25 104 VAL A O 1
ATOM 824 N N . GLU A 1 105 ? -6.140 3.210 10.630 1.00 95.69 105 GLU A N 1
ATOM 825 C CA . GLU A 1 105 ? -6.703 4.286 11.446 1.00 95.69 105 GLU A CA 1
ATOM 826 C C . GLU A 1 105 ? -8.231 4.197 11.557 1.00 95.69 105 GLU A C 1
ATOM 828 O O . GLU A 1 105 ? -8.783 4.265 12.659 1.00 95.69 105 GLU A O 1
ATOM 833 N N . VAL A 1 106 ? -8.923 4.006 10.431 1.00 95.56 106 VAL A N 1
ATOM 834 C CA . VAL A 1 106 ? -10.386 3.867 10.410 1.00 95.56 106 VAL A CA 1
ATOM 835 C C . VAL A 1 106 ? -10.823 2.581 11.114 1.00 95.56 106 VAL A C 1
ATOM 837 O O . VAL A 1 106 ? -11.781 2.600 11.887 1.00 95.56 106 VAL A O 1
ATOM 840 N N . ALA A 1 107 ? -10.108 1.474 10.897 1.00 95.44 107 ALA A N 1
ATOM 841 C CA . ALA A 1 107 ? -10.390 0.204 11.556 1.00 95.44 107 ALA A CA 1
ATOM 842 C C . ALA A 1 107 ? -10.211 0.302 13.079 1.00 95.44 107 ALA A C 1
ATOM 844 O O . ALA A 1 107 ? -11.102 -0.108 13.819 1.00 95.44 107 ALA A O 1
ATOM 845 N N . ALA A 1 108 ? -9.116 0.903 13.554 1.00 95.44 108 ALA A N 1
ATOM 846 C CA . ALA A 1 108 ? -8.856 1.081 14.981 1.00 95.44 108 ALA A CA 1
ATOM 847 C C . ALA A 1 108 ? -9.973 1.889 15.655 1.00 95.44 108 ALA A C 1
ATOM 849 O O . ALA A 1 108 ? -10.546 1.437 16.642 1.00 95.44 108 ALA A O 1
ATOM 850 N N . LYS A 1 109 ? -10.361 3.030 15.068 1.00 94.38 109 LYS A N 1
ATOM 851 C CA . LYS A 1 109 ? -11.450 3.879 15.587 1.00 94.38 109 LYS A CA 1
ATOM 852 C C . LYS A 1 109 ? -12.835 3.227 15.500 1.00 94.38 109 LYS A C 1
ATOM 854 O O . LYS A 1 109 ? -13.748 3.633 16.212 1.00 94.38 109 LYS A O 1
ATOM 859 N N . GLY A 1 110 ? -13.016 2.267 14.594 1.00 92.25 110 GLY A N 1
ATOM 860 C CA . GLY A 1 110 ? -14.278 1.550 14.407 1.00 92.25 110 GLY A CA 1
ATOM 861 C C . GLY A 1 110 ? -14.450 0.316 15.295 1.00 92.25 110 GLY A C 1
ATOM 862 O O . GLY A 1 110 ? -15.583 -0.108 15.528 1.00 92.25 110 GLY A O 1
ATOM 863 N N . VAL A 1 111 ? -13.343 -0.270 15.760 1.00 94.00 111 VAL A N 1
ATOM 864 C CA . VAL A 1 111 ? -13.322 -1.529 16.523 1.00 94.00 111 VAL A CA 1
ATOM 865 C C . VAL A 1 111 ? -13.044 -1.298 18.007 1.00 94.00 111 VAL A C 1
ATOM 867 O O . VAL A 1 111 ? -13.643 -1.977 18.839 1.00 94.00 111 VAL A O 1
ATOM 870 N N . LEU A 1 112 ? -12.143 -0.371 18.330 1.00 93.44 112 LEU A N 1
ATOM 871 C CA . LEU A 1 112 ? -11.687 -0.104 19.691 1.00 93.44 112 LEU A CA 1
ATOM 872 C C . LEU A 1 112 ? -12.481 1.042 20.320 1.00 93.44 112 LEU A C 1
ATOM 874 O O . LEU A 1 112 ? -13.057 1.879 19.620 1.00 93.44 112 LEU A O 1
ATOM 878 N N . ASP A 1 113 ? -12.487 1.104 21.651 1.00 93.75 113 ASP A N 1
ATOM 879 C CA . ASP A 1 113 ? -12.936 2.317 22.329 1.00 93.75 113 ASP A CA 1
ATOM 880 C C . ASP A 1 113 ? -11.958 3.485 22.077 1.00 93.75 113 ASP A C 1
ATOM 882 O O . ASP A 1 113 ? -10.812 3.266 21.671 1.00 93.75 113 ASP A O 1
ATOM 886 N N . PRO A 1 114 ? -12.381 4.746 22.283 1.00 95.75 114 PRO A N 1
ATOM 887 C CA . PRO A 1 114 ? -11.555 5.902 21.945 1.00 95.75 114 PRO A CA 1
ATOM 888 C C . PRO A 1 114 ? -10.191 5.944 22.647 1.00 95.75 114 PRO A C 1
ATOM 890 O O . PRO A 1 114 ? -9.228 6.416 22.042 1.00 95.75 114 PRO A O 1
ATOM 893 N N . ALA A 1 115 ? -10.095 5.457 23.889 1.00 97.06 115 ALA A N 1
ATOM 894 C CA . ALA A 1 115 ? -8.838 5.449 24.632 1.00 97.06 115 ALA A CA 1
ATOM 895 C C . ALA A 1 115 ? -7.893 4.383 24.064 1.00 97.06 115 ALA A C 1
ATOM 897 O O . ALA A 1 115 ? -6.756 4.692 23.705 1.00 97.06 115 ALA A O 1
ATOM 898 N N . GLN A 1 116 ? -8.401 3.167 23.858 1.00 96.50 116 GLN A N 1
ATOM 899 C CA . GLN A 1 116 ? -7.655 2.079 23.223 1.00 96.50 116 GLN A CA 1
ATOM 900 C C . GLN A 1 116 ? -7.206 2.425 21.800 1.00 96.50 116 GLN A C 1
ATOM 902 O O . GLN A 1 116 ? -6.077 2.126 21.412 1.00 96.50 116 GLN A O 1
ATOM 907 N N . ALA A 1 117 ? -8.066 3.070 21.008 1.00 96.69 117 ALA A N 1
ATOM 908 C CA . ALA A 1 117 ? -7.723 3.509 19.660 1.00 96.69 117 ALA A CA 1
ATOM 909 C C . ALA A 1 117 ? -6.585 4.539 19.679 1.00 96.69 117 ALA A C 1
ATOM 911 O O . ALA A 1 117 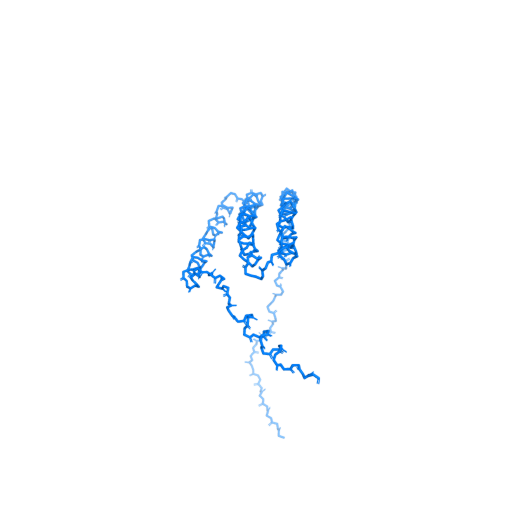? -5.678 4.461 18.851 1.00 96.69 117 ALA A O 1
ATOM 912 N N . ALA A 1 118 ? -6.610 5.488 20.619 1.00 97.50 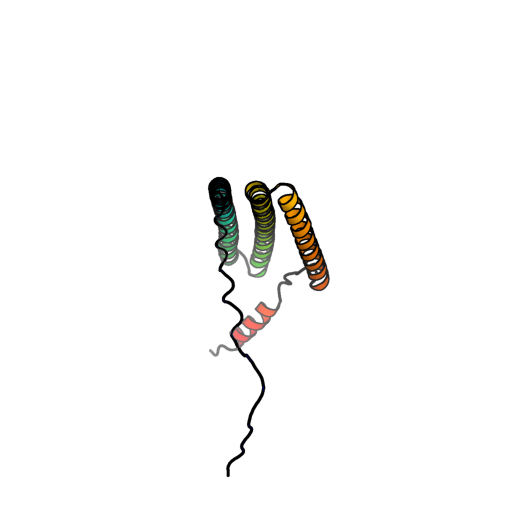118 ALA A N 1
ATOM 913 C CA . ALA A 1 118 ? -5.551 6.480 20.761 1.00 97.50 118 ALA A CA 1
ATOM 914 C C . ALA A 1 118 ? -4.213 5.826 21.140 1.00 97.50 118 ALA A C 1
ATOM 916 O O . ALA A 1 118 ? -3.209 6.073 20.472 1.00 97.50 118 ALA A O 1
ATOM 917 N N . GLU A 1 119 ? -4.210 4.947 22.145 1.00 97.88 119 GLU A N 1
ATOM 918 C CA . GLU A 1 119 ? -3.014 4.201 22.560 1.00 97.88 119 GLU A CA 1
ATOM 919 C C . GLU A 1 119 ? -2.442 3.360 21.412 1.00 97.88 119 GLU A C 1
ATOM 921 O O . GLU A 1 119 ? -1.242 3.414 21.128 1.00 97.88 119 GLU A O 1
ATOM 926 N N . PHE A 1 120 ? -3.307 2.641 20.692 1.00 97.88 120 PHE A N 1
ATOM 927 C CA . PHE A 1 120 ? -2.915 1.840 19.537 1.00 97.88 120 PHE A CA 1
ATOM 928 C C . PHE A 1 120 ? -2.274 2.690 18.430 1.00 97.88 120 PHE A C 1
ATOM 930 O O . PHE A 1 120 ? -1.230 2.319 17.893 1.00 97.88 120 PHE A O 1
ATOM 937 N N . LEU A 1 121 ? -2.869 3.837 18.084 1.00 96.88 121 LEU A N 1
ATOM 938 C CA . LEU A 1 121 ? -2.357 4.695 17.011 1.00 96.88 121 LEU A CA 1
ATOM 939 C C . LEU A 1 121 ? -1.044 5.387 17.390 1.00 96.88 121 LEU A C 1
ATOM 941 O O . LEU A 1 121 ? -0.174 5.538 16.532 1.00 96.88 121 LEU A O 1
ATOM 945 N N . VAL A 1 122 ? -0.858 5.742 18.664 1.00 97.56 122 VAL A N 1
ATOM 946 C CA . VAL A 1 122 ? 0.428 6.244 19.174 1.00 97.56 122 VAL A CA 1
ATOM 947 C C . VAL A 1 122 ? 1.507 5.164 19.074 1.00 97.56 122 VAL A C 1
ATOM 949 O O . VAL A 1 122 ? 2.593 5.428 18.553 1.00 97.56 122 VAL A O 1
ATOM 952 N N . ALA A 1 123 ? 1.207 3.934 19.502 1.00 97.81 123 ALA A N 1
ATOM 953 C CA . ALA A 1 123 ? 2.141 2.815 19.384 1.00 97.81 123 ALA A CA 1
ATOM 954 C C . ALA A 1 123 ? 2.499 2.524 17.915 1.00 97.81 123 ALA A C 1
ATOM 956 O O . ALA A 1 123 ? 3.672 2.343 17.578 1.00 97.81 123 ALA A O 1
ATOM 957 N N . LEU A 1 124 ? 1.506 2.546 17.020 1.00 95.56 124 LEU A N 1
ATOM 958 C CA . LEU A 1 124 ? 1.708 2.367 15.583 1.00 95.56 124 LEU A CA 1
ATOM 959 C C . LEU A 1 124 ? 2.612 3.456 14.990 1.00 95.56 124 LEU A C 1
ATOM 961 O O . LEU A 1 124 ? 3.518 3.136 14.218 1.00 95.56 124 LEU A O 1
ATOM 965 N N . ALA A 1 125 ? 2.407 4.721 15.363 1.00 94.44 125 ALA A N 1
ATOM 966 C CA . ALA A 1 125 ? 3.253 5.827 14.919 1.00 94.44 125 ALA A CA 1
ATOM 967 C C . ALA A 1 125 ? 4.715 5.640 15.366 1.00 94.44 125 ALA A C 1
ATOM 969 O O . ALA A 1 125 ? 5.629 5.835 14.564 1.00 94.44 125 ALA A O 1
ATOM 970 N N . GLY A 1 126 ? 4.946 5.167 16.596 1.00 94.62 126 GLY A N 1
ATOM 971 C CA . GLY A 1 126 ? 6.293 4.853 17.091 1.00 94.62 126 GLY A CA 1
ATOM 972 C C . GLY A 1 126 ? 6.996 3.742 16.295 1.00 94.62 126 GLY A C 1
ATOM 973 O O . GLY A 1 126 ? 8.192 3.839 15.986 1.00 94.62 126 GLY A O 1
ATOM 974 N N . VAL A 1 127 ? 6.255 2.705 15.885 1.00 94.25 127 VAL A N 1
ATOM 975 C CA . VAL A 1 127 ? 6.777 1.658 14.987 1.00 94.25 127 VAL A CA 1
ATOM 976 C C . VAL A 1 127 ? 7.123 2.246 13.618 1.00 94.25 127 VAL A C 1
ATOM 978 O O . VAL A 1 127 ? 8.207 1.987 13.093 1.00 94.25 127 VAL A O 1
ATOM 981 N N . GLN A 1 128 ? 6.242 3.071 13.046 1.00 92.06 128 GLN A N 1
ATOM 982 C CA . GLN A 1 128 ? 6.477 3.701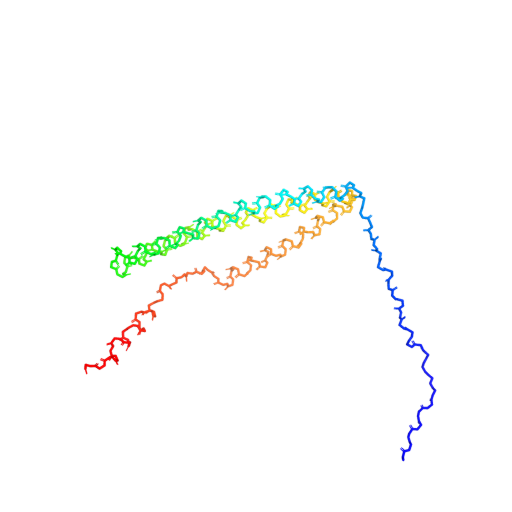 11.744 1.00 92.06 128 GLN A CA 1
ATOM 983 C C . GLN A 1 128 ? 7.705 4.606 11.744 1.00 92.06 128 GLN A C 1
ATOM 985 O O . GLN A 1 128 ? 8.498 4.556 10.805 1.00 92.06 128 GLN A O 1
ATOM 990 N N . GLU A 1 129 ? 7.889 5.398 12.794 1.00 93.75 129 GLU A N 1
ATOM 991 C CA . GLU A 1 129 ? 9.056 6.262 12.947 1.00 93.75 129 GLU A CA 1
ATOM 992 C C . GLU A 1 129 ? 10.351 5.440 13.002 1.00 93.75 129 GLU A C 1
ATOM 994 O O . GLU A 1 129 ? 11.345 5.771 12.353 1.00 93.75 129 GLU A O 1
ATOM 999 N N . THR A 1 130 ? 10.326 4.311 13.711 1.00 94.25 130 THR A N 1
ATOM 1000 C CA . THR A 1 130 ? 11.475 3.404 13.804 1.00 94.25 130 THR A CA 1
ATOM 1001 C C . THR A 1 130 ? 11.818 2.790 12.449 1.00 94.25 130 THR A C 1
ATOM 1003 O O . THR A 1 130 ? 12.984 2.793 12.048 1.00 94.25 130 THR A O 1
ATOM 1006 N N . VAL A 1 131 ? 10.812 2.345 11.693 1.00 90.38 131 VAL A N 1
ATOM 1007 C CA . VAL A 1 131 ? 10.999 1.855 10.318 1.00 90.38 131 VAL A CA 1
ATOM 1008 C C . VAL A 1 131 ? 11.551 2.956 9.409 1.00 90.38 131 VAL A C 1
ATOM 1010 O O . VAL A 1 131 ? 12.464 2.698 8.628 1.00 90.38 131 VAL A O 1
ATOM 1013 N N . GLN A 1 132 ? 11.052 4.191 9.521 1.00 89.62 132 GLN A N 1
ATOM 1014 C CA . GLN A 1 132 ? 11.547 5.325 8.733 1.00 89.62 132 GLN A CA 1
ATOM 1015 C C . GLN A 1 132 ? 13.002 5.665 9.061 1.00 89.62 132 GLN A C 1
ATOM 1017 O O . GLN A 1 132 ? 13.794 5.868 8.141 1.00 89.62 132 GLN A O 1
ATOM 1022 N N . ARG A 1 133 ? 13.382 5.667 10.345 1.00 91.88 133 ARG A N 1
ATOM 1023 C CA . ARG A 1 133 ? 14.777 5.844 10.774 1.00 91.88 133 ARG A CA 1
ATOM 1024 C C . ARG A 1 133 ? 15.679 4.747 10.215 1.00 91.88 133 ARG A C 1
ATOM 1026 O O . ARG A 1 133 ? 16.740 5.057 9.676 1.00 91.88 133 ARG A O 1
ATOM 1033 N N . HIS A 1 134 ? 15.245 3.488 10.270 1.00 89.88 134 HIS A N 1
ATOM 1034 C CA . HIS A 1 134 ? 15.987 2.378 9.668 1.00 89.88 134 HIS A CA 1
ATOM 1035 C C . HIS A 1 134 ? 16.123 2.520 8.152 1.00 89.88 134 HIS A C 1
ATOM 1037 O O . HIS A 1 134 ? 17.217 2.340 7.627 1.00 89.88 134 HIS A O 1
ATOM 1043 N N . ALA A 1 135 ? 15.053 2.892 7.448 1.00 86.06 135 ALA A N 1
ATOM 1044 C CA . ALA A 1 135 ? 15.095 3.112 6.007 1.00 86.06 135 ALA A CA 1
ATOM 1045 C C . ALA A 1 135 ? 16.023 4.280 5.632 1.00 86.06 135 ALA A C 1
ATOM 1047 O O . ALA A 1 135 ? 16.780 4.179 4.670 1.00 86.06 135 ALA A O 1
ATOM 1048 N N . ALA A 1 136 ? 16.006 5.374 6.400 1.00 87.56 136 ALA A N 1
ATOM 1049 C CA . ALA A 1 136 ? 16.915 6.500 6.205 1.00 87.56 136 ALA A CA 1
ATOM 1050 C C . ALA A 1 136 ? 18.377 6.080 6.416 1.00 87.56 136 ALA A C 1
ATOM 1052 O O . ALA A 1 136 ? 19.210 6.334 5.550 1.00 87.56 136 ALA A O 1
ATOM 1053 N N . CYS A 1 137 ? 18.664 5.369 7.511 1.00 86.75 137 CYS A N 1
ATOM 1054 C CA . CYS A 1 137 ? 19.991 4.830 7.806 1.00 86.75 137 CYS A CA 1
ATOM 1055 C C . CYS A 1 137 ? 20.475 3.872 6.703 1.00 86.75 137 CYS A C 1
ATOM 1057 O O . CYS A 1 137 ? 21.597 3.988 6.209 1.00 86.75 137 CYS A O 1
ATOM 1059 N N . TRP A 1 138 ? 19.599 2.979 6.236 1.00 83.50 138 TRP A N 1
ATOM 1060 C CA . TRP A 1 138 ? 19.888 2.076 5.125 1.00 83.50 138 TRP A CA 1
ATOM 1061 C C . TRP A 1 138 ? 20.229 2.838 3.841 1.00 83.50 138 TRP A C 1
ATOM 1063 O O . TRP A 1 138 ? 21.251 2.567 3.219 1.00 83.50 138 TRP A O 1
ATOM 1073 N N . ASN A 1 139 ? 19.434 3.847 3.478 1.00 80.06 139 ASN A N 1
ATOM 1074 C CA . ASN A 1 139 ? 19.696 4.667 2.294 1.00 80.06 139 ASN A CA 1
ATOM 1075 C C . ASN A 1 139 ? 21.018 5.443 2.402 1.00 80.06 139 ASN A C 1
ATOM 1077 O O . ASN A 1 139 ? 21.712 5.604 1.402 1.00 80.06 139 ASN A O 1
ATOM 1081 N N . THR A 1 140 ? 21.400 5.892 3.603 1.00 80.25 140 THR A N 1
ATOM 1082 C CA . THR A 1 140 ? 22.717 6.515 3.818 1.00 80.25 140 THR A CA 1
ATOM 1083 C C . THR A 1 140 ? 23.868 5.514 3.736 1.00 80.25 140 THR A C 1
ATOM 1085 O O . THR A 1 140 ? 24.950 5.881 3.292 1.00 80.25 140 THR A O 1
ATOM 1088 N N . HIS A 1 141 ? 23.641 4.256 4.125 1.00 74.88 141 HIS A N 1
ATOM 1089 C CA . HIS A 1 141 ? 24.657 3.204 4.107 1.00 74.88 141 HIS A CA 1
ATOM 1090 C C . HIS A 1 141 ? 24.904 2.641 2.701 1.00 74.88 141 HIS A C 1
ATOM 1092 O O . HIS A 1 141 ? 26.046 2.430 2.310 1.00 74.88 141 HIS A O 1
ATOM 1098 N N . VAL A 1 142 ? 23.836 2.422 1.931 1.00 71.44 142 VAL A N 1
ATOM 1099 C CA . VAL A 1 142 ? 23.917 1.886 0.562 1.00 71.44 142 VAL A CA 1
ATOM 1100 C C . VAL A 1 142 ? 24.325 2.970 -0.450 1.00 71.44 142 VAL A C 1
ATOM 1102 O O . VAL A 1 142 ? 24.782 2.653 -1.547 1.00 71.44 142 VAL A O 1
ATOM 1105 N N . GLY A 1 143 ? 24.215 4.251 -0.078 1.00 61.78 143 GLY A N 1
ATOM 1106 C CA . GLY A 1 143 ? 24.443 5.381 -0.976 1.00 61.78 143 GLY A CA 1
ATOM 1107 C C . GLY A 1 143 ? 23.390 5.459 -2.089 1.00 61.78 143 GLY A C 1
ATOM 1108 O O . GLY A 1 143 ? 22.437 4.678 -2.144 1.00 61.78 143 GLY A O 1
ATOM 1109 N N . THR A 1 144 ? 23.538 6.418 -3.006 1.00 55.31 144 THR A N 1
ATOM 1110 C CA . THR A 1 144 ? 22.727 6.432 -4.231 1.00 55.31 144 THR A CA 1
ATOM 1111 C C . THR A 1 144 ? 23.099 5.203 -5.055 1.00 55.31 144 THR A C 1
ATOM 1113 O O . THR A 1 144 ? 24.228 5.115 -5.535 1.00 55.31 144 THR A O 1
ATOM 1116 N N . LEU A 1 145 ? 22.160 4.273 -5.251 1.00 50.03 145 LEU A N 1
ATOM 1117 C CA . LEU A 1 145 ? 22.308 3.190 -6.223 1.00 50.03 145 LEU A CA 1
ATOM 1118 C C . LEU A 1 145 ? 22.397 3.806 -7.626 1.00 50.03 145 LEU A C 1
ATOM 1120 O O . LEU A 1 145 ? 21.392 3.975 -8.314 1.00 50.03 145 LEU A O 1
ATOM 1124 N N . SER A 1 146 ? 23.600 4.189 -8.053 1.00 48.34 146 SER A N 1
ATOM 1125 C CA . SER A 1 146 ? 23.857 4.440 -9.462 1.00 48.34 146 SER A CA 1
ATOM 1126 C C . SER A 1 146 ? 23.897 3.079 -10.138 1.00 48.34 146 SER A C 1
ATOM 1128 O O . SER A 1 146 ? 24.777 2.269 -9.831 1.00 48.34 146 SER A O 1
ATOM 1130 N N . ILE A 1 147 ? 22.979 2.827 -11.069 1.00 45.25 147 ILE A N 1
ATOM 1131 C CA . ILE A 1 147 ? 23.215 1.821 -12.102 1.00 45.25 147 ILE A CA 1
ATOM 1132 C C . ILE A 1 147 ? 24.376 2.386 -12.920 1.00 45.25 147 ILE A C 1
ATOM 1134 O O . ILE A 1 147 ? 24.185 3.148 -13.865 1.00 45.25 147 ILE A O 1
ATOM 1138 N N . THR A 1 148 ? 25.605 2.101 -12.497 1.00 44.25 148 THR A N 1
ATOM 1139 C CA . THR A 1 148 ? 26.748 2.255 -13.383 1.00 44.25 148 THR A CA 1
ATOM 1140 C C . THR A 1 148 ? 26.462 1.299 -14.525 1.00 44.25 148 THR A C 1
ATOM 1142 O O . THR A 1 148 ? 26.278 0.106 -14.295 1.00 44.25 148 THR A O 1
ATOM 1145 N N . VAL A 1 149 ? 26.326 1.826 -15.745 1.00 48.22 149 VAL A N 1
ATOM 1146 C CA . VAL A 1 149 ? 26.314 1.015 -16.965 1.00 48.22 149 VAL A CA 1
ATOM 1147 C C . VAL A 1 149 ? 27.601 0.207 -16.912 1.00 48.22 149 VAL A C 1
ATOM 1149 O O . VAL A 1 149 ? 28.682 0.728 -17.185 1.00 48.22 149 VAL A O 1
ATOM 1152 N N . VAL A 1 150 ? 27.515 -1.026 -16.413 1.00 40.88 150 VAL A N 1
ATOM 1153 C CA . VAL A 1 150 ? 28.703 -1.828 -16.191 1.00 40.88 150 VAL A CA 1
ATOM 1154 C C . VAL A 1 150 ? 29.225 -2.130 -17.584 1.00 40.88 150 VAL A C 1
ATOM 1156 O O . VAL A 1 150 ? 28.606 -2.856 -18.361 1.00 40.88 150 VAL A O 1
ATOM 1159 N N . ASN A 1 151 ? 30.403 -1.593 -17.885 1.00 43.94 151 ASN A N 1
ATOM 1160 C CA . ASN A 1 151 ? 31.225 -1.961 -19.033 1.00 43.94 151 ASN A CA 1
ATOM 1161 C C . ASN A 1 151 ? 31.514 -3.491 -19.109 1.00 43.94 151 ASN A C 1
ATOM 1163 O O . ASN A 1 151 ? 32.231 -3.929 -20.003 1.00 43.94 151 ASN A O 1
ATOM 1167 N N . SER A 1 152 ? 30.957 -4.327 -18.218 1.00 45.06 152 SER A N 1
ATOM 1168 C CA . SER A 1 152 ? 31.105 -5.787 -18.178 1.00 45.06 152 SER A CA 1
ATOM 1169 C C . SER A 1 152 ? 30.291 -6.529 -19.239 1.00 45.06 152 SER A C 1
ATOM 1171 O O . SER A 1 152 ? 30.656 -7.654 -19.588 1.00 45.06 152 SER A O 1
ATOM 1173 N N . PHE A 1 153 ? 29.245 -5.921 -19.814 1.00 44.25 153 PHE A N 1
ATOM 1174 C CA . PHE A 1 153 ? 28.522 -6.564 -20.920 1.00 44.25 153 PHE A CA 1
ATOM 1175 C C . PHE A 1 153 ? 29.385 -6.623 -22.194 1.00 44.25 153 PHE A C 1
ATOM 1177 O O . PHE A 1 153 ? 29.354 -7.613 -22.921 1.00 44.25 153 PHE A O 1
ATOM 1184 N N . TYR A 1 154 ? 30.246 -5.619 -22.413 1.00 45.91 154 TYR A N 1
ATOM 1185 C CA . TYR A 1 154 ? 31.179 -5.589 -23.546 1.00 45.91 154 TYR A CA 1
ATOM 1186 C C . TYR A 1 154 ? 32.347 -6.575 -23.395 1.00 45.91 154 TYR A C 1
ATOM 1188 O O . TYR A 1 154 ? 32.792 -7.136 -24.395 1.00 45.91 154 TYR A O 1
ATOM 1196 N N . ALA A 1 155 ? 32.808 -6.844 -22.167 1.00 44.22 155 ALA A N 1
ATOM 1197 C CA . ALA A 1 155 ? 33.885 -7.808 -21.921 1.00 44.22 155 ALA A CA 1
ATOM 1198 C C . ALA A 1 155 ? 33.451 -9.257 -22.212 1.00 44.22 155 ALA A C 1
ATOM 1200 O O . ALA A 1 155 ? 34.223 -10.044 -22.757 1.00 44.22 155 ALA A O 1
ATOM 1201 N N . THR A 1 156 ? 32.191 -9.592 -21.919 1.00 43.66 156 THR A N 1
ATOM 1202 C CA . THR A 1 156 ? 31.683 -10.965 -22.063 1.00 43.66 156 THR A CA 1
ATOM 1203 C C . THR A 1 156 ? 31.340 -11.301 -23.519 1.00 43.66 156 THR A C 1
ATOM 1205 O O . THR A 1 156 ? 31.641 -12.396 -23.987 1.00 43.66 156 THR A O 1
ATOM 1208 N N . THR A 1 157 ? 30.800 -10.354 -24.298 1.00 44.91 157 THR A N 1
ATOM 1209 C CA . THR A 1 157 ? 30.485 -10.612 -25.718 1.00 44.91 157 THR A CA 1
ATOM 1210 C C . THR A 1 157 ? 31.711 -10.581 -26.634 1.00 44.91 157 THR A C 1
ATOM 1212 O O . THR A 1 157 ? 31.714 -11.259 -27.658 1.00 44.91 157 THR A O 1
ATOM 1215 N N . ALA A 1 158 ? 32.765 -9.838 -26.270 1.00 43.50 158 ALA A N 1
ATOM 1216 C CA . ALA A 1 158 ? 34.025 -9.854 -27.016 1.00 43.50 158 ALA A CA 1
ATOM 1217 C C . ALA A 1 158 ? 34.719 -11.224 -26.910 1.00 43.50 158 ALA A C 1
ATOM 1219 O O . ALA A 1 158 ? 35.166 -11.758 -27.924 1.00 43.50 158 ALA A O 1
ATOM 1220 N N . ALA A 1 159 ? 34.714 -11.833 -25.718 1.00 46.97 159 ALA A N 1
ATOM 1221 C CA . ALA A 1 159 ? 35.265 -13.168 -25.487 1.00 46.97 159 ALA A CA 1
ATOM 1222 C C . ALA A 1 159 ? 34.482 -14.276 -26.218 1.00 46.97 159 ALA A C 1
ATOM 1224 O O . ALA A 1 159 ? 35.088 -15.203 -26.745 1.00 46.97 159 ALA A O 1
ATOM 1225 N N . VAL A 1 160 ? 33.152 -14.155 -26.316 1.00 49.34 160 VAL A N 1
ATOM 1226 C CA . VAL A 1 160 ? 32.311 -15.128 -27.039 1.00 49.34 160 VAL A CA 1
ATOM 1227 C C . VAL A 1 160 ? 32.468 -15.007 -28.563 1.00 49.34 160 VAL A C 1
ATOM 1229 O O . VAL A 1 160 ? 32.478 -16.026 -29.245 1.00 49.34 160 VAL A O 1
ATOM 1232 N N . SER A 1 161 ? 32.669 -13.801 -29.114 1.00 47.31 161 SER A N 1
ATOM 1233 C CA . SER A 1 161 ? 32.918 -13.639 -30.561 1.00 47.31 161 SER A CA 1
ATOM 1234 C C . SER A 1 161 ? 34.335 -14.034 -30.996 1.00 47.31 161 SER A C 1
ATOM 1236 O O . SER A 1 161 ? 34.537 -14.394 -32.149 1.00 47.31 161 SER A O 1
ATOM 1238 N N . ALA A 1 162 ? 35.307 -14.002 -30.077 1.00 49.59 162 ALA A N 1
ATOM 1239 C CA . ALA A 1 162 ? 36.689 -14.409 -30.337 1.00 49.59 162 ALA A CA 1
ATOM 1240 C C . ALA A 1 162 ? 36.916 -15.931 -30.216 1.00 49.59 162 ALA A C 1
ATOM 1242 O O . ALA A 1 162 ? 37.984 -16.414 -30.580 1.00 49.59 162 ALA A O 1
ATOM 1243 N N . ALA A 1 163 ? 35.934 -16.681 -29.701 1.00 47.66 163 ALA A N 1
ATOM 1244 C CA . ALA A 1 163 ? 36.034 -18.119 -29.438 1.00 47.66 163 ALA A CA 1
ATOM 1245 C C . ALA A 1 163 ? 35.263 -19.003 -30.442 1.00 47.66 163 ALA A C 1
ATOM 1247 O O . ALA A 1 163 ? 35.209 -20.217 -30.255 1.00 47.66 163 ALA A O 1
ATOM 1248 N N . ALA A 1 164 ? 34.669 -18.429 -31.493 1.00 38.06 164 ALA A N 1
ATOM 1249 C CA . ALA A 1 164 ? 34.038 -19.197 -32.564 1.00 38.06 164 ALA A CA 1
ATOM 1250 C C . ALA A 1 164 ? 35.086 -19.589 -33.629 1.00 38.06 164 ALA A C 1
ATOM 1252 O O . ALA A 1 164 ? 35.636 -18.694 -34.275 1.00 38.06 164 ALA A O 1
ATOM 1253 N N . PRO A 1 165 ? 35.395 -20.884 -33.826 1.00 44.38 165 PRO A N 1
ATOM 1254 C CA . PRO A 1 165 ? 36.255 -21.319 -34.922 1.00 44.38 165 PRO A CA 1
ATOM 1255 C C . PRO A 1 165 ? 35.498 -21.260 -36.258 1.00 44.38 165 PRO A C 1
ATOM 1257 O O . PRO A 1 165 ? 34.306 -21.569 -36.314 1.00 44.38 165 PRO A O 1
ATOM 1260 N N . HIS A 1 166 ? 36.213 -20.842 -37.307 1.00 43.75 166 HIS A N 1
ATOM 1261 C CA . HIS A 1 166 ? 35.810 -20.966 -38.711 1.00 43.75 166 HIS A CA 1
ATOM 1262 C C . HIS A 1 166 ? 35.675 -22.427 -39.145 1.00 43.75 166 HIS A C 1
ATOM 1264 O O . HIS A 1 166 ? 36.474 -23.258 -38.654 1.00 43.75 166 HIS A O 1
#

pLDDT: mean 76.25, std 21.3, range [36.88, 97.88]

Secondary structure (DSSP, 8-state):
--------------------------HHHHHHHHHHHHHHHHHHHHHHHHHHHHHHHHHHHHHHHHHHS-HHHHHHHHHHHHHHHHHHHHHHHHHHHHHHHHHHHHHHHHHS-HHHHHHHHHHHHHHHHHHHHHHHHHHHHH--------THHHHHHHHHHTS---

Sequence (166 aa):
MGVLFDGNDPIYRPKSSSPVVRYVLPQRALRTLAEVARHLHAHEVALDAKVAEYQATCILKLDFAEAVGGRRRGIEMVVETAVEEMRKMGKIVRKAGKLRYWVVEVAAKGVLDPAQAAEFLVALAGVQETVQRHAACWNTHVGTLSITVVNSFYATTAAVSAAAPH